Protein AF-A0A210PZ51-F1 (afdb_monomer_lite)

Foldseek 3Di:
DDDPDDLQRQLVVLVVCLVVAAADPPHDLVNSLVVLLVSLCSNCVPDDPVVSVVSSVVSSVVRYDD

Secondary structure (DSSP, 8-state):
---SS-HHHHHHHHHHHHHH----TT--HHHHHHHHHHHHHHHTTTS-HHHHHHHHHHHHHHH---

pLDDT: mean 89.48, std 11.85, range [47.06, 97.75]

Organism: Mizuhopecten yessoensis (NCBI:txid6573)

Structure (mmCIF, N/CA/C/O backbone):
data_AF-A0A210PZ51-F1
#
_entry.id   AF-A0A210PZ51-F1
#
loop_
_atom_site.group_PDB
_atom_site.id
_atom_site.type_sym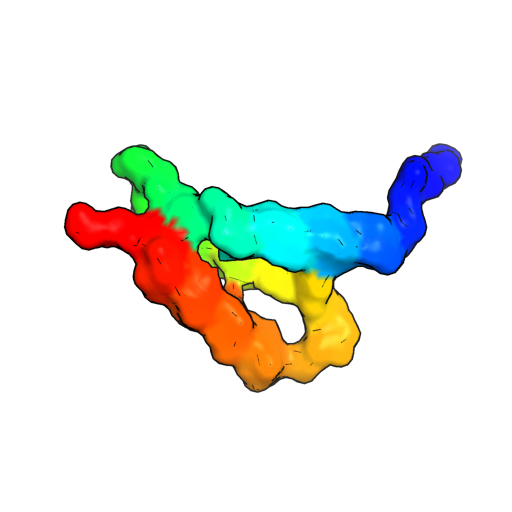bol
_atom_site.label_atom_id
_atom_site.label_alt_id
_atom_site.label_comp_id
_atom_site.label_asym_id
_atom_site.label_entity_id
_atom_site.label_seq_id
_atom_site.pdbx_PDB_ins_code
_atom_site.Cartn_x
_atom_site.Cartn_y
_atom_site.Cartn_z
_atom_site.occupancy
_atom_site.B_iso_or_equiv
_atom_site.auth_seq_id
_atom_site.auth_comp_id
_atom_site.auth_asym_id
_atom_site.auth_atom_id
_atom_site.pdbx_PDB_model_num
ATOM 1 N N . MET A 1 1 ? 15.238 22.654 -13.068 1.00 47.06 1 MET A N 1
ATOM 2 C CA . MET A 1 1 ? 15.037 22.065 -11.727 1.00 47.06 1 MET A CA 1
ATOM 3 C C . MET A 1 1 ? 15.668 20.680 -11.787 1.00 47.06 1 MET A C 1
ATOM 5 O O . MET A 1 1 ? 15.222 19.896 -12.605 1.00 47.06 1 MET A O 1
ATOM 9 N N . LYS A 1 2 ? 16.795 20.427 -11.103 1.00 51.28 2 LYS A N 1
ATOM 10 C CA . LYS A 1 2 ? 17.405 19.082 -11.082 1.00 51.28 2 LYS A CA 1
ATOM 11 C C . LYS A 1 2 ? 16.615 18.245 -10.081 1.00 51.28 2 LYS A C 1
ATOM 13 O O . LYS A 1 2 ? 16.537 18.648 -8.920 1.00 51.28 2 LYS A O 1
ATOM 18 N N . GLU A 1 3 ? 16.021 17.146 -10.531 1.00 60.25 3 GLU A N 1
ATOM 19 C CA . GLU A 1 3 ? 15.452 16.134 -9.641 1.00 60.25 3 GLU A CA 1
ATOM 20 C C . GLU A 1 3 ? 16.537 15.721 -8.641 1.00 60.25 3 GLU A C 1
ATOM 22 O O . GLU A 1 3 ? 17.658 15.376 -9.017 1.00 60.25 3 GLU A O 1
ATOM 27 N N . ARG A 1 4 ? 16.255 15.911 -7.348 1.00 67.19 4 ARG A N 1
ATOM 28 C CA . ARG A 1 4 ? 17.236 15.720 -6.266 1.00 67.19 4 ARG A CA 1
ATOM 29 C C . ARG A 1 4 ? 17.446 14.246 -5.908 1.00 67.19 4 ARG A C 1
ATOM 31 O O . ARG A 1 4 ? 18.362 13.950 -5.150 1.00 67.19 4 ARG A O 1
ATOM 38 N N . PHE A 1 5 ? 16.624 13.357 -6.457 1.00 64.62 5 PHE A N 1
ATOM 39 C CA . PHE A 1 5 ? 16.625 11.926 -6.191 1.00 64.62 5 PHE A CA 1
ATOM 40 C C . PHE A 1 5 ? 16.565 11.177 -7.514 1.00 64.62 5 PHE A C 1
ATOM 42 O O . PHE A 1 5 ? 15.874 11.614 -8.432 1.00 64.62 5 PHE A O 1
ATOM 49 N N . SER A 1 6 ? 17.302 10.074 -7.618 1.00 70.25 6 SER A N 1
ATOM 50 C CA . SER A 1 6 ? 17.133 9.159 -8.742 1.00 70.25 6 SER A CA 1
ATOM 51 C C . SER A 1 6 ? 15.889 8.292 -8.532 1.00 70.25 6 SER A C 1
ATOM 53 O O . SER A 1 6 ? 15.490 8.048 -7.392 1.00 70.25 6 SER A O 1
ATOM 55 N N . ASP A 1 7 ? 15.313 7.749 -9.607 1.00 70.81 7 ASP A N 1
ATOM 56 C CA . ASP A 1 7 ? 14.168 6.822 -9.532 1.00 70.81 7 ASP A CA 1
ATOM 57 C C . ASP A 1 7 ? 14.423 5.636 -8.584 1.00 70.81 7 ASP A C 1
ATOM 59 O O . ASP A 1 7 ? 13.528 5.155 -7.886 1.00 70.81 7 ASP A O 1
ATOM 63 N N . LYS A 1 8 ? 15.682 5.181 -8.506 1.00 72.88 8 LYS A N 1
ATOM 64 C CA . LYS A 1 8 ? 16.099 4.115 -7.586 1.00 72.88 8 LYS A CA 1
ATOM 65 C C . LYS A 1 8 ? 15.975 4.531 -6.122 1.00 72.88 8 LYS A C 1
ATOM 67 O O . LYS A 1 8 ? 15.602 3.697 -5.295 1.00 72.88 8 LYS A O 1
ATOM 72 N N . ASP A 1 9 ? 16.272 5.790 -5.812 1.00 73.38 9 ASP A N 1
ATOM 73 C CA . ASP A 1 9 ? 16.186 6.330 -4.455 1.00 73.38 9 ASP A CA 1
ATOM 74 C C . ASP A 1 9 ? 14.724 6.466 -4.021 1.00 73.38 9 ASP A C 1
ATOM 76 O O . ASP A 1 9 ? 14.376 6.039 -2.921 1.00 73.38 9 ASP A O 1
ATOM 80 N N . VAL A 1 10 ? 13.850 6.956 -4.910 1.00 76.75 10 VAL A N 1
ATOM 81 C CA . VAL A 1 10 ? 12.397 7.054 -4.669 1.00 76.75 10 VAL A CA 1
ATOM 82 C C . VAL A 1 10 ? 11.809 5.676 -4.363 1.00 76.75 10 VAL A C 1
ATOM 84 O O . VAL A 1 10 ? 11.145 5.476 -3.347 1.00 76.75 10 VAL A O 1
ATOM 87 N N . SER A 1 11 ? 12.151 4.690 -5.190 1.00 81.81 11 SER A N 1
ATOM 88 C CA . SER A 1 11 ? 11.688 3.314 -5.040 1.00 81.81 11 SER A CA 1
ATOM 89 C C . SER A 1 11 ? 12.182 2.660 -3.736 1.00 81.81 11 SER A C 1
ATOM 91 O O . SER A 1 11 ? 11.442 1.931 -3.074 1.00 81.81 11 SER A O 1
ATOM 93 N N . ALA A 1 12 ? 13.422 2.928 -3.315 1.00 85.88 12 ALA A N 1
ATOM 94 C CA . ALA A 1 12 ? 13.957 2.414 -2.052 1.00 85.88 12 ALA A CA 1
ATOM 95 C C . ALA A 1 12 ? 13.295 3.048 -0.819 1.00 85.88 12 ALA A C 1
ATOM 97 O O . ALA A 1 12 ? 13.019 2.339 0.153 1.00 85.88 12 ALA A O 1
ATOM 98 N N . VAL A 1 13 ? 13.020 4.354 -0.863 1.00 88.94 13 VAL A N 1
ATOM 99 C CA . VAL A 1 13 ? 12.325 5.072 0.212 1.00 88.94 13 VAL A CA 1
ATOM 100 C C . VAL A 1 13 ? 10.899 4.554 0.366 1.00 88.94 13 VAL A C 1
ATOM 102 O O . VAL A 1 13 ? 10.536 4.156 1.470 1.00 88.94 13 VAL A O 1
ATOM 105 N N . ALA A 1 14 ? 10.140 4.444 -0.725 1.00 90.19 14 ALA A N 1
ATOM 106 C CA . ALA A 1 14 ? 8.764 3.949 -0.690 1.00 90.19 14 ALA A CA 1
ATOM 107 C C . ALA A 1 14 ? 8.673 2.501 -0.172 1.00 90.19 14 ALA A C 1
ATOM 109 O O . ALA A 1 14 ? 7.837 2.188 0.673 1.00 90.19 14 ALA A O 1
ATOM 110 N N . ARG A 1 15 ? 9.594 1.611 -0.577 1.00 91.69 15 ARG A N 1
ATOM 111 C CA . ARG A 1 15 ? 9.665 0.250 -0.004 1.00 91.69 15 ARG A CA 1
ATOM 112 C C . ARG A 1 15 ? 9.941 0.252 1.496 1.00 91.69 15 ARG A C 1
ATOM 114 O O . ARG A 1 15 ? 9.430 -0.604 2.218 1.00 91.69 15 ARG A O 1
ATOM 121 N N . ARG A 1 16 ? 10.788 1.165 1.975 1.00 92.25 16 ARG A N 1
ATOM 122 C CA . ARG A 1 16 ? 11.058 1.295 3.409 1.00 92.25 16 ARG A CA 1
ATOM 123 C C . ARG A 1 16 ? 9.824 1.812 4.135 1.00 92.25 16 ARG A C 1
ATOM 125 O O . ARG A 1 16 ? 9.474 1.236 5.154 1.00 92.25 16 ARG A O 1
ATOM 132 N N . GLU A 1 17 ? 9.181 2.845 3.605 1.00 93.12 17 GLU A N 1
ATOM 133 C CA . GLU A 1 17 ? 7.951 3.417 4.151 1.00 93.12 17 GLU A CA 1
ATOM 134 C C . GLU A 1 17 ? 6.872 2.345 4.313 1.00 93.12 17 GLU A C 1
ATOM 136 O O . GLU A 1 17 ? 6.403 2.128 5.427 1.00 93.12 17 GLU A O 1
ATOM 141 N N . LEU A 1 18 ? 6.611 1.563 3.260 1.00 94.12 18 LEU A N 1
ATOM 142 C CA . LEU A 1 18 ? 5.616 0.487 3.259 1.00 94.12 18 LEU A CA 1
ATOM 143 C C . LEU A 1 18 ? 5.770 -0.501 4.429 1.00 94.12 18 LEU A C 1
ATOM 145 O O . LEU A 1 18 ? 4.779 -1.000 4.948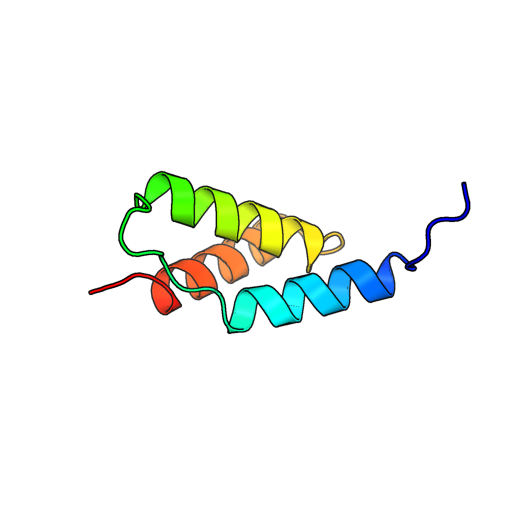 1.00 94.12 18 LEU A O 1
ATOM 149 N N . ASN A 1 19 ? 7.004 -0.773 4.872 1.00 89.94 19 ASN A N 1
ATOM 150 C CA . ASN A 1 19 ? 7.270 -1.703 5.975 1.00 89.94 19 ASN A CA 1
ATOM 151 C C . ASN A 1 19 ? 6.874 -1.169 7.360 1.00 89.94 19 ASN A C 1
ATOM 153 O O . ASN A 1 19 ? 6.698 -1.969 8.282 1.00 89.94 19 ASN A O 1
ATOM 157 N N . PHE A 1 20 ? 6.788 0.153 7.518 1.00 92.06 20 PHE A N 1
ATOM 158 C CA . PHE A 1 20 ? 6.483 0.825 8.786 1.00 92.06 20 PHE A CA 1
ATOM 159 C C . PHE A 1 20 ? 5.118 1.521 8.780 1.00 92.06 20 PHE A C 1
ATOM 161 O O . PHE A 1 20 ? 4.678 2.014 9.821 1.00 92.06 20 PHE A O 1
ATOM 168 N N . THR A 1 21 ? 4.450 1.554 7.630 1.00 95.19 21 THR A N 1
ATOM 169 C CA . THR A 1 21 ? 3.126 2.140 7.470 1.00 95.19 21 THR A CA 1
ATOM 170 C C . THR A 1 21 ? 2.072 1.308 8.201 1.00 95.19 21 THR A C 1
ATOM 172 O O . THR A 1 21 ? 1.875 0.131 7.915 1.00 95.19 21 THR A O 1
ATOM 175 N N . ASN A 1 22 ? 1.375 1.950 9.137 1.00 96.62 22 ASN A N 1
ATOM 176 C CA . ASN A 1 22 ? 0.209 1.410 9.833 1.00 96.62 22 ASN A CA 1
ATOM 177 C C . ASN A 1 22 ? -0.993 2.329 9.592 1.00 96.62 22 ASN A C 1
ATOM 179 O O . ASN A 1 22 ? -0.814 3.515 9.285 1.00 96.62 22 ASN A O 1
ATOM 183 N N . GLN A 1 23 ? -2.197 1.787 9.761 1.00 97.19 23 GLN A N 1
ATOM 184 C CA . GLN A 1 23 ? -3.432 2.556 9.716 1.00 97.19 23 GLN A CA 1
ATOM 185 C C . GLN A 1 23 ? -3.426 3.601 10.837 1.00 97.19 23 GLN A C 1
ATOM 187 O O . GLN A 1 23 ? -3.145 3.288 12.003 1.00 97.19 23 GLN A O 1
ATOM 192 N N . GLU A 1 24 ? -3.723 4.848 10.484 1.00 95.38 24 GLU A N 1
ATOM 193 C CA . GLU A 1 24 ? -3.825 5.934 11.459 1.00 95.38 24 GLU A CA 1
ATOM 194 C C . GLU A 1 24 ? -5.145 5.868 12.242 1.00 95.38 24 GLU A C 1
ATOM 196 O O . GLU A 1 24 ? -6.101 5.209 11.846 1.00 95.38 24 GLU A O 1
ATOM 201 N N . GLU A 1 25 ? -5.215 6.550 13.387 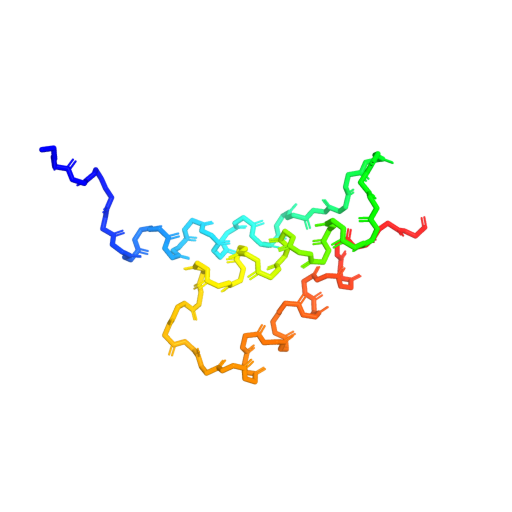1.00 93.62 25 GLU A N 1
ATOM 202 C CA . GLU A 1 25 ? -6.387 6.482 14.276 1.00 93.62 25 GLU A CA 1
ATOM 203 C C . GLU A 1 25 ? -7.675 7.017 13.656 1.00 93.62 25 GLU A C 1
ATOM 205 O O . GLU A 1 25 ? -8.745 6.473 13.907 1.00 93.62 25 GLU A O 1
ATOM 210 N N . ASN A 1 26 ? -7.557 8.044 12.818 1.00 94.62 26 ASN A N 1
ATOM 211 C CA . ASN A 1 26 ? -8.689 8.693 12.163 1.00 94.62 26 ASN A CA 1
ATOM 212 C C . ASN A 1 26 ? -8.807 8.315 10.680 1.00 94.62 26 ASN A C 1
ATOM 214 O O . ASN A 1 26 ? -9.581 8.933 9.955 1.00 94.62 26 ASN A O 1
ATOM 218 N N . GLU A 1 27 ? -8.025 7.338 10.220 1.00 95.38 27 GLU A N 1
ATOM 219 C CA . GLU A 1 27 ? -7.999 6.907 8.825 1.00 95.38 27 GLU A CA 1
ATOM 220 C C . GLU A 1 27 ? -8.955 5.730 8.625 1.00 95.38 27 GLU A C 1
ATOM 222 O O . GLU A 1 27 ? -8.889 4.708 9.320 1.00 95.38 27 GLU A O 1
ATOM 227 N N . SER A 1 28 ? -9.856 5.855 7.654 1.00 96.62 28 SER A N 1
ATOM 228 C CA . SER A 1 28 ? -10.729 4.757 7.253 1.00 96.62 28 SER A CA 1
ATOM 229 C C . SER A 1 28 ? -9.945 3.653 6.537 1.00 96.62 28 SER A C 1
ATOM 231 O O . SER A 1 28 ? -8.897 3.882 5.936 1.00 96.62 28 SER A O 1
ATOM 233 N N . LEU A 1 29 ? -10.494 2.435 6.518 1.00 96.31 29 LEU A N 1
ATOM 234 C CA . LEU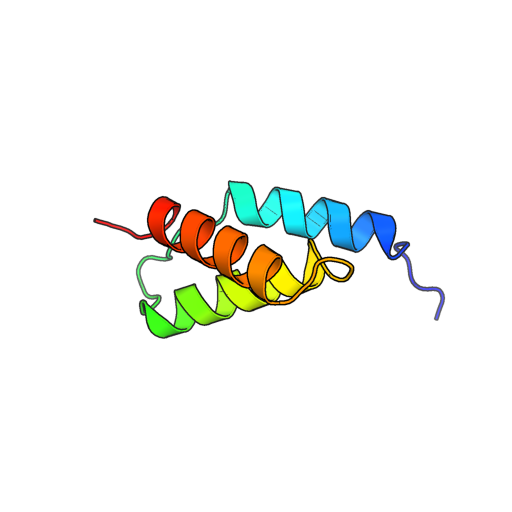 A 1 29 ? -9.877 1.321 5.787 1.00 96.31 29 LEU A CA 1
ATOM 235 C C . LEU A 1 29 ? -9.702 1.618 4.289 1.00 96.31 29 LEU A C 1
ATOM 237 O O . LEU A 1 29 ? -8.739 1.153 3.686 1.00 96.31 29 LEU A O 1
ATOM 241 N N . ALA A 1 30 ? -10.614 2.387 3.687 1.00 96.94 30 ALA A N 1
ATOM 242 C CA . ALA A 1 30 ? -10.532 2.752 2.276 1.00 96.94 30 ALA A CA 1
ATOM 243 C C . ALA A 1 30 ? -9.378 3.731 2.006 1.00 96.94 30 ALA A C 1
ATOM 245 O O . ALA A 1 30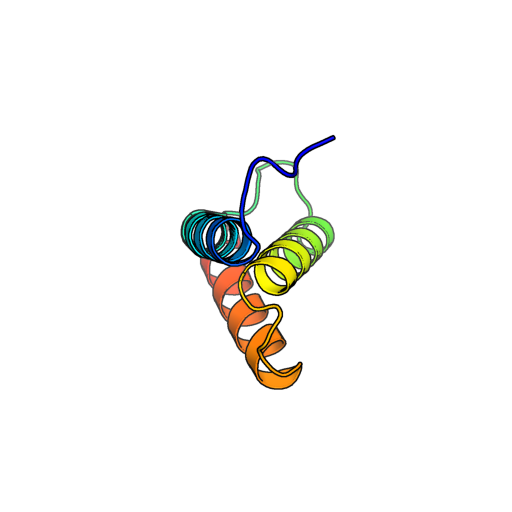 ? -8.615 3.530 1.061 1.00 96.94 30 ALA A O 1
ATOM 246 N N . GLU A 1 31 ? -9.218 4.745 2.861 1.00 97.38 31 GLU A N 1
ATOM 247 C CA . GLU A 1 31 ? -8.101 5.696 2.790 1.00 97.38 31 GLU A CA 1
ATOM 248 C C . GLU A 1 31 ? -6.767 4.980 3.009 1.00 97.38 31 GLU A C 1
ATOM 250 O O . GLU A 1 31 ? -5.830 5.156 2.225 1.00 97.38 31 GLU A O 1
ATOM 255 N N . PHE A 1 32 ? -6.718 4.074 3.989 1.00 97.50 32 PHE A N 1
ATOM 256 C CA . PHE A 1 32 ? -5.529 3.278 4.257 1.00 97.50 32 PHE A CA 1
ATOM 257 C C . PHE A 1 32 ? -5.158 2.368 3.081 1.00 97.50 32 PHE A C 1
ATOM 259 O O . PHE A 1 32 ? -4.007 2.348 2.641 1.00 97.50 32 PHE A O 1
ATOM 266 N N . ALA A 1 33 ? -6.133 1.657 2.508 1.00 97.12 33 ALA A N 1
ATOM 267 C CA . ALA A 1 33 ? -5.916 0.821 1.331 1.00 97.12 33 ALA A CA 1
ATOM 268 C C . ALA A 1 33 ? -5.390 1.642 0.142 1.00 97.12 33 ALA A C 1
ATOM 270 O O . ALA A 1 33 ? -4.459 1.214 -0.543 1.00 97.12 33 ALA A O 1
ATOM 271 N N . GLN A 1 34 ? -5.937 2.840 -0.084 1.00 97.44 34 GLN A N 1
ATOM 272 C CA . GLN A 1 34 ? -5.483 3.735 -1.146 1.00 97.44 34 GLN A CA 1
ATOM 273 C C . GLN A 1 34 ? -4.047 4.229 -0.914 1.00 97.44 34 GLN A C 1
ATOM 275 O O . GLN A 1 34 ? -3.249 4.282 -1.858 1.00 97.44 34 GLN A O 1
ATOM 280 N N . ARG A 1 35 ? -3.682 4.544 0.332 1.00 97.31 35 ARG A N 1
ATOM 281 C CA . ARG A 1 35 ? -2.318 4.944 0.697 1.00 97.31 35 ARG A CA 1
ATOM 282 C C . ARG A 1 35 ? -1.322 3.809 0.475 1.00 97.31 35 ARG A C 1
ATOM 284 O O . ARG A 1 35 ? -0.300 4.015 -0.176 1.00 97.31 35 ARG A O 1
ATOM 291 N N . ILE A 1 36 ? -1.656 2.594 0.907 1.00 97.75 36 ILE A N 1
ATOM 292 C CA . ILE A 1 36 ? -0.836 1.396 0.678 1.00 97.75 36 ILE A CA 1
ATOM 293 C C . ILE A 1 36 ? -0.646 1.113 -0.818 1.00 97.75 36 ILE A C 1
ATOM 295 O O . ILE A 1 36 ? 0.470 0.817 -1.249 1.00 97.75 36 ILE A O 1
ATOM 299 N N . GLN A 1 37 ? -1.697 1.256 -1.629 1.00 96.50 37 GLN A N 1
ATOM 300 C CA . GLN A 1 37 ? -1.610 1.112 -3.087 1.00 96.50 37 GLN A CA 1
ATOM 301 C C . GLN A 1 37 ? -0.676 2.152 -3.718 1.00 96.50 37 GLN A C 1
ATOM 303 O O . GLN A 1 37 ? 0.126 1.809 -4.586 1.00 96.50 37 GLN A O 1
ATOM 308 N N . THR A 1 38 ? -0.726 3.398 -3.242 1.00 95.94 38 THR A N 1
ATOM 309 C CA . THR A 1 38 ? 0.141 4.486 -3.722 1.00 95.94 38 THR A CA 1
ATOM 310 C C . THR A 1 38 ? 1.610 4.193 -3.412 1.00 95.94 38 THR A C 1
ATOM 312 O O . THR A 1 38 ? 2.430 4.112 -4.325 1.00 95.94 38 THR A O 1
ATOM 315 N N . ILE A 1 39 ? 1.930 3.903 -2.145 1.00 95.56 39 ILE A N 1
ATOM 316 C CA . ILE A 1 39 ? 3.302 3.600 -1.704 1.00 95.56 39 ILE A CA 1
ATOM 317 C C . ILE A 1 39 ? 3.842 2.347 -2.415 1.00 95.56 39 ILE A C 1
ATOM 319 O O . ILE A 1 39 ? 5.007 2.294 -2.811 1.00 95.56 39 ILE A O 1
ATOM 323 N N . THR A 1 40 ? 2.998 1.331 -2.620 1.00 95.81 40 THR A N 1
ATOM 324 C CA . THR A 1 40 ? 3.383 0.115 -3.353 1.00 95.81 40 THR A CA 1
ATOM 325 C C . THR A 1 40 ? 3.648 0.406 -4.832 1.00 95.81 40 THR A C 1
ATOM 327 O O . THR A 1 40 ? 4.587 -0.147 -5.407 1.00 95.81 40 THR A O 1
ATOM 330 N N . GLY A 1 41 ? 2.866 1.293 -5.451 1.00 94.56 41 GLY A N 1
ATOM 331 C CA . GLY A 1 41 ? 3.097 1.769 -6.813 1.00 94.56 41 GLY A CA 1
ATOM 332 C C . GLY A 1 41 ? 4.476 2.406 -6.976 1.00 94.56 41 GLY A C 1
ATOM 333 O O . GLY A 1 41 ? 5.221 2.014 -7.875 1.00 94.56 41 GLY A O 1
ATOM 334 N N . ASP A 1 42 ? 4.845 3.297 -6.058 1.00 92.12 42 ASP A N 1
ATOM 335 C CA . ASP A 1 42 ? 6.130 4.003 -6.077 1.00 92.12 42 ASP A CA 1
ATOM 336 C C . ASP A 1 42 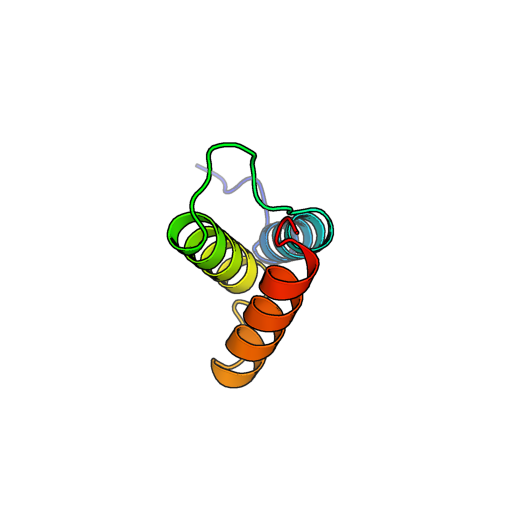? 7.307 3.069 -5.736 1.00 92.12 42 ASP A C 1
ATOM 338 O O . ASP A 1 42 ? 8.363 3.082 -6.378 1.00 92.12 42 ASP A O 1
ATOM 342 N N . GLY A 1 43 ? 7.125 2.182 -4.754 1.00 92.94 43 GLY A N 1
ATOM 343 C CA . GLY A 1 43 ? 8.148 1.234 -4.303 1.00 92.94 43 GLY A CA 1
ATOM 344 C C . GLY A 1 43 ? 8.450 0.110 -5.297 1.00 92.94 43 GLY A C 1
ATOM 345 O O . GLY A 1 43 ? 9.553 -0.449 -5.283 1.00 92.94 43 GLY A O 1
ATOM 346 N N . PHE A 1 44 ? 7.498 -0.208 -6.176 1.00 92.50 44 PHE A N 1
ATOM 347 C CA . PHE A 1 44 ? 7.561 -1.350 -7.088 1.00 92.50 44 PHE A CA 1
ATOM 348 C C . PHE A 1 44 ? 7.098 -0.996 -8.509 1.00 92.50 44 PHE A C 1
ATOM 350 O O . PHE A 1 44 ? 6.462 -1.810 -9.172 1.00 92.50 44 PHE A O 1
ATOM 357 N N . ALA A 1 45 ? 7.456 0.190 -9.011 1.00 89.06 45 ALA A N 1
ATOM 358 C CA . ALA A 1 45 ? 7.038 0.693 -10.327 1.00 89.06 45 ALA A CA 1
ATOM 359 C C . ALA A 1 45 ? 7.314 -0.262 -11.512 1.00 89.06 45 ALA A C 1
ATOM 361 O O . ALA A 1 45 ? 6.607 -0.226 -12.516 1.00 89.06 45 ALA A O 1
ATOM 362 N N . HIS A 1 46 ? 8.324 -1.130 -11.399 1.00 90.19 46 HIS A N 1
ATOM 363 C CA . HIS A 1 46 ? 8.682 -2.114 -12.430 1.00 90.19 46 HIS A CA 1
ATOM 364 C C . HIS A 1 46 ? 8.002 -3.482 -12.265 1.00 90.19 46 HIS A C 1
ATOM 366 O O . HIS A 1 46 ? 8.144 -4.335 -13.140 1.00 90.19 46 HIS A O 1
ATOM 372 N N . ALA A 1 47 ? 7.309 -3.721 -11.151 1.00 91.94 47 ALA A N 1
ATOM 373 C CA . ALA A 1 47 ? 6.599 -4.969 -10.918 1.00 91.94 47 ALA A CA 1
ATOM 374 C C . ALA A 1 47 ? 5.251 -4.974 -11.652 1.00 91.94 47 ALA A C 1
ATOM 376 O O . ALA A 1 47 ? 4.572 -3.948 -11.784 1.00 91.94 47 ALA A O 1
ATOM 377 N N . ASP A 1 48 ? 4.837 -6.153 -12.106 1.00 95.69 48 ASP A N 1
ATOM 378 C CA . ASP A 1 48 ? 3.527 -6.330 -12.714 1.00 95.69 48 ASP A CA 1
ATOM 379 C C . ASP A 1 48 ? 2.397 -6.069 -11.701 1.00 95.69 48 ASP A C 1
ATOM 381 O O . ASP A 1 48 ? 2.592 -6.033 -10.482 1.00 95.69 48 ASP A O 1
ATOM 385 N N . THR A 1 49 ? 1.190 -5.864 -12.220 1.00 94.69 49 THR A N 1
ATOM 386 C CA . THR A 1 49 ? 0.016 -5.524 -11.409 1.00 94.69 49 THR A CA 1
ATOM 387 C C . THR A 1 49 ? -0.330 -6.605 -10.384 1.00 94.69 49 THR A C 1
ATOM 389 O O . THR A 1 49 ? -0.747 -6.273 -9.278 1.00 94.69 49 THR A O 1
ATOM 392 N N . THR A 1 50 ? -0.133 -7.885 -10.706 1.00 96.94 50 THR A N 1
ATOM 393 C CA . THR A 1 50 ? -0.427 -8.990 -9.780 1.00 96.94 50 THR A CA 1
ATOM 394 C C . THR A 1 50 ? 0.518 -8.935 -8.591 1.00 96.94 50 THR A C 1
ATOM 396 O O . THR A 1 50 ? 0.072 -8.939 -7.445 1.00 96.94 50 THR A O 1
ATOM 399 N N . THR A 1 51 ? 1.817 -8.808 -8.862 1.00 95.88 51 THR A N 1
ATOM 400 C CA . THR A 1 51 ? 2.846 -8.698 -7.823 1.00 95.88 51 THR A CA 1
ATOM 401 C C . THR A 1 51 ? 2.613 -7.474 -6.938 1.00 95.88 51 THR A C 1
ATOM 403 O O . THR A 1 51 ? 2.635 -7.593 -5.713 1.00 95.88 51 THR A O 1
ATOM 406 N N . ARG A 1 52 ? 2.308 -6.308 -7.526 1.00 96.38 52 ARG A N 1
ATOM 407 C CA . ARG A 1 52 ? 1.982 -5.097 -6.753 1.00 96.38 52 ARG A CA 1
ATOM 408 C C . ARG A 1 52 ? 0.744 -5.280 -5.880 1.00 96.38 52 ARG A C 1
ATOM 410 O O . ARG A 1 52 ? 0.772 -4.900 -4.717 1.00 96.38 52 ARG A O 1
ATOM 417 N N . ASN A 1 53 ? -0.309 -5.912 -6.395 1.00 96.75 53 ASN A N 1
ATOM 418 C CA . ASN A 1 53 ? -1.524 -6.159 -5.620 1.00 96.75 53 ASN A CA 1
ATOM 419 C C . ASN A 1 53 ? -1.287 -7.104 -4.438 1.00 96.75 53 ASN A C 1
ATOM 421 O O . ASN A 1 53 ? -1.842 -6.873 -3.365 1.00 96.75 53 ASN A O 1
ATOM 425 N N . LEU A 1 54 ? -0.462 -8.140 -4.610 1.00 97.56 54 LEU A N 1
ATOM 426 C CA . LEU A 1 54 ? -0.098 -9.050 -3.521 1.00 97.56 54 LEU A CA 1
ATOM 427 C C . LEU A 1 54 ? 0.658 -8.310 -2.416 1.00 97.56 54 LEU A C 1
ATOM 429 O O . LEU A 1 54 ? 0.258 -8.383 -1.256 1.00 97.56 54 LEU A O 1
ATOM 433 N N . ILE A 1 55 ? 1.680 -7.536 -2.789 1.00 96.69 55 ILE A N 1
ATOM 434 C CA . ILE A 1 55 ? 2.474 -6.737 -1.846 1.00 96.69 55 ILE A CA 1
ATOM 435 C C . ILE A 1 55 ? 1.590 -5.724 -1.109 1.00 96.69 55 ILE A C 1
ATOM 437 O O . ILE A 1 55 ? 1.652 -5.626 0.115 1.00 96.69 55 ILE A O 1
ATOM 441 N N . ALA A 1 56 ? 0.737 -4.999 -1.837 1.00 96.69 56 ALA A N 1
ATOM 442 C CA . ALA A 1 56 ? -0.185 -4.032 -1.250 1.00 96.69 56 ALA A CA 1
ATOM 443 C C . ALA A 1 56 ? -1.170 -4.708 -0.284 1.00 96.69 56 ALA A C 1
ATOM 445 O O . ALA A 1 56 ? -1.437 -4.186 0.792 1.00 96.69 56 ALA A O 1
ATOM 446 N N . THR A 1 57 ? -1.684 -5.889 -0.631 1.00 97.00 57 THR A N 1
ATOM 447 C CA . THR A 1 57 ? -2.615 -6.631 0.232 1.00 97.00 57 THR A CA 1
ATOM 448 C C . THR A 1 57 ? -1.934 -7.097 1.517 1.00 97.00 57 THR A C 1
ATOM 450 O O . THR A 1 57 ? -2.494 -6.935 2.598 1.00 97.00 57 THR A O 1
ATOM 453 N N . GLU A 1 58 ? -0.719 -7.637 1.427 1.00 96.56 58 GLU A N 1
ATOM 454 C CA . GLU A 1 58 ? 0.047 -8.073 2.599 1.00 96.56 58 GLU A CA 1
ATOM 455 C C . GLU A 1 58 ? 0.381 -6.894 3.525 1.00 96.56 58 GLU A C 1
ATOM 457 O O . GLU A 1 58 ? 0.158 -6.970 4.735 1.00 96.56 58 GLU A O 1
ATOM 462 N N . ALA A 1 59 ? 0.850 -5.779 2.956 1.00 96.19 59 ALA A N 1
ATOM 463 C CA . ALA A 1 59 ? 1.152 -4.566 3.710 1.00 96.19 59 ALA A CA 1
ATOM 464 C C . ALA A 1 59 ? -0.101 -3.978 4.376 1.00 96.19 59 ALA A C 1
ATOM 466 O O . ALA A 1 59 ? -0.055 -3.598 5.546 1.00 96.19 59 ALA A O 1
ATOM 467 N N . PHE A 1 60 ? -1.231 -3.964 3.663 1.00 96.81 60 PHE A N 1
ATOM 468 C CA . PHE A 1 60 ? -2.517 -3.532 4.201 1.00 96.81 60 PHE A CA 1
ATOM 469 C C . PHE A 1 60 ? -2.931 -4.386 5.402 1.00 96.81 60 PHE A C 1
ATOM 471 O O . PHE A 1 60 ? -3.154 -3.850 6.482 1.00 96.81 60 PHE A O 1
ATOM 478 N N . LEU A 1 61 ? -2.956 -5.715 5.260 1.00 95.81 61 LEU A N 1
ATOM 479 C CA . LEU A 1 61 ? -3.363 -6.615 6.345 1.00 95.81 61 LEU A CA 1
ATOM 480 C C . LEU A 1 61 ? -2.462 -6.493 7.579 1.00 95.81 61 LEU A C 1
ATOM 482 O O . LEU A 1 61 ? -2.954 -6.549 8.702 1.00 95.81 61 LEU A O 1
ATOM 486 N N . LYS A 1 62 ? -1.153 -6.313 7.378 1.00 95.44 62 LYS A N 1
ATOM 487 C CA . LYS A 1 62 ? -0.188 -6.149 8.470 1.00 95.44 62 LYS A CA 1
ATOM 488 C C . LYS A 1 62 ? -0.338 -4.810 9.197 1.00 95.44 62 LYS A C 1
ATOM 490 O O . LYS A 1 62 ? -0.098 -4.756 10.399 1.00 95.44 62 LYS A O 1
ATOM 495 N N . GLY A 1 63 ? -0.673 -3.747 8.468 1.00 94.94 63 GLY A N 1
ATOM 496 C CA . GLY A 1 63 ? -0.793 -2.395 9.010 1.00 94.94 63 GLY A CA 1
ATOM 497 C C . GLY A 1 63 ? -2.191 -2.036 9.518 1.00 94.94 63 GLY A C 1
ATOM 498 O O . GLY A 1 63 ? -2.335 -1.009 10.183 1.00 94.94 63 GLY A O 1
ATOM 499 N N . CYS A 1 64 ? -3.215 -2.843 9.221 1.00 94.38 64 CYS A N 1
ATOM 500 C CA . CYS A 1 64 ? -4.562 -2.657 9.754 1.00 94.38 64 CYS A CA 1
ATOM 501 C C . CYS A 1 64 ? -4.560 -2.698 11.284 1.00 94.38 64 CYS A C 1
ATOM 503 O O . CYS A 1 64 ? -3.960 -3.575 11.909 1.00 94.38 64 CYS A O 1
ATOM 505 N N . ARG A 1 65 ? -5.287 -1.758 11.886 1.00 83.50 65 ARG A N 1
ATOM 506 C CA . ARG A 1 65 ? -5.568 -1.788 13.321 1.00 83.50 65 ARG A CA 1
ATOM 507 C C . ARG A 1 65 ? -6.651 -2.835 13.596 1.00 83.50 65 ARG A C 1
ATOM 509 O O . ARG A 1 65 ? -7.625 -2.916 12.849 1.00 83.50 65 ARG A O 1
ATOM 516 N N . VAL A 1 66 ? -6.447 -3.636 14.643 1.00 63.50 66 VAL A N 1
ATOM 517 C CA . VAL A 1 66 ? -7.431 -4.605 15.164 1.00 63.50 66 VAL A CA 1
ATOM 518 C C . VAL A 1 66 ? -8.348 -3.921 16.166 1.00 63.50 66 VAL A C 1
ATOM 520 O O . VAL A 1 66 ? -7.822 -3.090 16.942 1.00 63.50 66 VAL A O 1
#

Radius of gyration: 12.62 Å; chains: 1; bounding box: 28×31×28 Å

Sequence (66 aa):
MKERFSDKDVSAVARRELNFTNQEENESLAEFAQRIQTITGDGFAHADTTTRNLIATEAFLKGCRV